Protein AF-A0A2J6RX68-F1 (afdb_monomer)

Radius of gyration: 15.55 Å; Cα contacts (8 Å, |Δi|>4): 216; chains: 1; bounding box: 43×34×42 Å

Sequence (147 aa):
MPEDESLVLNIHLGNDVRSITKGRFLHDIWTGFFDSVCLICSADFDPPQQPPIRTLSLSFAQDDPENPSTTFLRIYNRHLHCIIEQNIQYVLLSHAWHQPVSLAHLSKLSNNEAKHLVYQVPIQSLMAAMDKFGLDTEIWRIRSSCT

Nearest PDB structures (foldseek):
  8btk-assembly1_Au  TM=4.019E-01  e=3.820E+00  Oryctolagus cuniculus
  7r81-assembly1_W2  TM=4.129E-01  e=9.282E+00  Neurospora crassa
  5zap-assembly1_Y  TM=4.807E-01  e=9.890E+00  Human alphaherpesvirus 2
  8i7j-assembly1_V  TM=3.288E-01  e=8.712E+00  Kluyveromyces lactis NRRL Y-1140
  6m6g-assembly1_S  TM=3.337E-01  e=9.890E+00  Human alphaherpesvirus 2

Mean predicted aligned error: 8.13 Å

Solvent-accessible surface area (backbone atoms only — not comparable to full-atom values): 8689 Å² total; per-residue (Å²): 136,76,76,66,45,70,46,71,41,44,32,32,53,62,93,45,80,48,79,44,33,44,66,47,48,54,60,39,70,76,47,71,74,80,64,68,46,20,67,82,79,64,44,72,56,77,89,86,86,52,76,65,50,52,31,37,33,63,46,64,21,86,85,33,94,89,49,64,85,45,65,29,44,34,38,42,34,30,48,68,67,57,37,61,75,69,67,63,73,64,44,80,48,93,64,80,67,58,67,58,39,46,50,23,63,74,70,71,46,90,47,73,66,23,35,47,49,63,52,51,50,59,53,54,53,48,53,55,45,23,75,74,74,34,77,83,42,27,36,31,59,76,81,80,76,80,123

Organism: Hyaloscypha variabilis (strain UAMH 11265 / GT02V1 / F) (NCBI:txid1149755)

Structure (mmCIF, N/CA/C/O backbone):
data_AF-A0A2J6RX68-F1
#
_entry.id   AF-A0A2J6RX68-F1
#
loop_
_atom_site.group_PDB
_atom_site.id
_atom_site.type_symbol
_atom_site.label_atom_id
_atom_site.label_alt_id
_atom_site.label_comp_id
_atom_site.label_asym_id
_atom_site.label_entity_id
_atom_site.label_seq_id
_atom_site.pdbx_PDB_ins_code
_atom_site.Cartn_x
_atom_site.Cartn_y
_atom_site.Cartn_z
_atom_site.occupancy
_atom_site.B_iso_or_equiv
_atom_site.auth_seq_id
_atom_site.auth_comp_id
_atom_site.auth_asym_id
_atom_site.auth_atom_id
_atom_site.pdbx_PDB_model_num
ATOM 1 N N . MET A 1 1 ? 25.361 7.809 -8.744 1.00 46.59 1 MET A N 1
ATOM 2 C CA . MET A 1 1 ? 25.676 7.539 -7.326 1.00 46.59 1 MET A CA 1
ATOM 3 C C . MET A 1 1 ? 24.709 6.476 -6.817 1.00 46.59 1 MET A C 1
ATOM 5 O O . MET A 1 1 ? 23.518 6.704 -6.990 1.00 46.59 1 MET A O 1
ATOM 9 N N . PRO A 1 2 ? 25.171 5.324 -6.291 1.00 50.38 2 PRO A N 1
ATOM 10 C CA . PRO A 1 2 ? 24.320 4.170 -5.982 1.00 50.38 2 PRO A CA 1
ATOM 11 C C . PRO A 1 2 ? 24.054 3.973 -4.474 1.00 50.38 2 PRO A C 1
ATOM 13 O O . PRO A 1 2 ? 23.821 2.854 -4.036 1.00 50.38 2 PRO A O 1
ATOM 16 N N . GLU A 1 3 ? 24.117 5.026 -3.656 1.00 51.78 3 GLU A N 1
ATOM 17 C CA . GLU A 1 3 ? 24.005 4.890 -2.190 1.00 51.78 3 GLU A CA 1
ATOM 18 C C . GLU A 1 3 ? 22.565 4.648 -1.700 1.00 51.78 3 GLU A C 1
ATOM 20 O O . GLU A 1 3 ? 22.370 4.136 -0.605 1.00 51.78 3 GLU A O 1
ATOM 25 N N . ASP A 1 4 ? 21.547 4.951 -2.514 1.00 57.41 4 ASP A N 1
ATOM 26 C CA . ASP A 1 4 ? 20.136 4.864 -2.100 1.00 57.41 4 ASP A CA 1
ATOM 27 C C . ASP A 1 4 ? 19.493 3.486 -2.380 1.00 57.41 4 ASP A C 1
ATOM 29 O O . ASP A 1 4 ? 18.433 3.166 -1.845 1.00 57.41 4 ASP A O 1
ATOM 33 N N . GLU A 1 5 ? 20.123 2.622 -3.190 1.00 61.34 5 GLU A N 1
ATOM 34 C CA . GLU A 1 5 ? 19.575 1.287 -3.497 1.00 61.34 5 GLU A CA 1
ATOM 35 C C . GLU A 1 5 ? 19.774 0.270 -2.363 1.00 61.34 5 GLU A C 1
ATOM 37 O O . GLU A 1 5 ? 19.062 -0.734 -2.331 1.00 61.34 5 GLU A O 1
ATOM 42 N N . SER A 1 6 ? 20.700 0.519 -1.431 1.00 65.00 6 SER A N 1
ATOM 43 C CA . SER A 1 6 ? 21.003 -0.368 -0.300 1.00 65.00 6 SER A 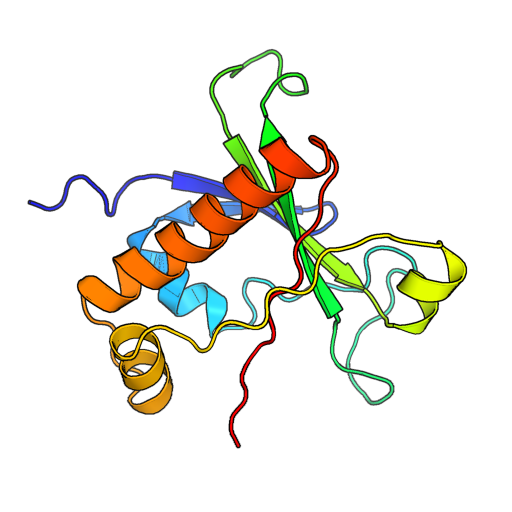CA 1
ATOM 44 C C . SER A 1 6 ? 20.168 -0.083 0.948 1.00 65.00 6 SER A C 1
ATOM 46 O O . SER A 1 6 ? 20.237 -0.863 1.898 1.00 65.00 6 SER A O 1
ATOM 48 N N . LEU A 1 7 ? 19.369 0.994 0.966 1.00 71.62 7 LEU A N 1
ATOM 49 C CA . LEU A 1 7 ? 18.541 1.305 2.126 1.00 71.62 7 LEU A CA 1
ATOM 50 C C . LEU A 1 7 ? 17.498 0.200 2.327 1.00 71.62 7 LEU A C 1
ATOM 52 O O . LEU A 1 7 ? 16.623 -0.012 1.479 1.00 71.62 7 LEU A O 1
ATOM 56 N N . VAL A 1 8 ? 17.626 -0.498 3.454 1.00 75.81 8 VAL A N 1
ATOM 57 C CA . VAL A 1 8 ? 16.723 -1.565 3.876 1.00 75.81 8 VAL A CA 1
ATOM 58 C C . VAL A 1 8 ? 15.527 -0.939 4.580 1.00 75.81 8 VAL A C 1
ATOM 60 O O . VAL A 1 8 ? 15.671 -0.239 5.579 1.00 75.81 8 VAL A O 1
ATOM 63 N N . LEU A 1 9 ? 14.342 -1.199 4.043 1.00 76.94 9 LEU A N 1
ATOM 64 C CA . LEU A 1 9 ? 13.064 -0.895 4.657 1.00 76.94 9 LEU A CA 1
ATOM 65 C C . LEU A 1 9 ? 12.518 -2.172 5.295 1.00 76.94 9 LEU A C 1
ATOM 67 O O . LEU A 1 9 ? 12.403 -3.206 4.633 1.00 76.94 9 LEU A O 1
ATOM 71 N N . ASN A 1 10 ? 12.128 -2.078 6.561 1.00 84.00 10 ASN A N 1
ATOM 72 C CA . ASN A 1 10 ? 11.372 -3.128 7.226 1.00 84.00 10 ASN A CA 1
ATOM 73 C C . ASN A 1 10 ? 9.878 -2.882 7.012 1.00 84.00 10 ASN A C 1
ATOM 75 O O . ASN A 1 10 ? 9.359 -1.796 7.285 1.00 84.00 10 ASN A O 1
ATOM 79 N N . ILE A 1 11 ? 9.205 -3.898 6.486 1.00 84.25 11 ILE A N 1
ATOM 80 C CA . ILE A 1 11 ? 7.795 -3.870 6.133 1.00 84.25 11 ILE A CA 1
ATOM 81 C C . ILE A 1 11 ? 7.050 -4.856 7.013 1.00 84.25 11 ILE A C 1
ATOM 83 O O . ILE A 1 11 ? 7.351 -6.046 6.999 1.00 84.25 11 ILE A O 1
ATOM 87 N N . HIS A 1 12 ? 6.052 -4.368 7.737 1.00 86.50 12 HIS A N 1
ATOM 88 C CA . HIS A 1 12 ? 5.113 -5.221 8.450 1.00 86.50 12 HIS A CA 1
ATOM 89 C C . HIS A 1 12 ? 3.958 -5.541 7.508 1.00 86.50 12 HIS A C 1
ATOM 91 O O . HIS A 1 12 ? 3.237 -4.640 7.083 1.00 86.50 12 HIS A O 1
ATOM 97 N N . LEU A 1 13 ? 3.788 -6.812 7.168 1.00 85.38 13 LEU A N 1
ATOM 98 C CA . LEU A 1 13 ? 2.695 -7.309 6.349 1.00 85.38 13 LEU A CA 1
ATOM 99 C C . LEU A 1 13 ? 1.775 -8.150 7.236 1.00 85.38 13 LEU A C 1
ATOM 101 O O . LEU A 1 13 ? 2.006 -9.337 7.457 1.00 85.38 13 LEU A O 1
ATOM 105 N N . GLY A 1 14 ? 0.754 -7.506 7.797 1.00 76.00 14 GLY A N 1
ATOM 106 C CA . GLY A 1 14 ? -0.009 -8.088 8.899 1.00 76.00 14 GLY A CA 1
ATOM 107 C C . GLY A 1 14 ? 0.887 -8.396 10.104 1.00 76.00 14 GLY A C 1
ATOM 108 O O . GLY A 1 14 ? 1.445 -7.472 10.694 1.00 76.00 14 GLY A O 1
ATOM 109 N N . ASN A 1 15 ? 1.024 -9.680 10.451 1.00 73.81 15 ASN A N 1
ATOM 110 C CA . ASN A 1 15 ? 1.865 -10.139 11.565 1.00 73.81 15 ASN A CA 1
ATOM 111 C C . ASN A 1 15 ? 3.305 -10.490 11.145 1.00 73.81 15 ASN A C 1
ATOM 113 O O . ASN A 1 15 ? 4.144 -10.726 12.012 1.00 73.81 15 ASN A O 1
ATOM 117 N N . ASP A 1 16 ? 3.599 -10.512 9.843 1.00 82.44 16 ASP A N 1
ATOM 118 C CA . ASP A 1 16 ? 4.934 -10.822 9.332 1.00 82.44 16 ASP A CA 1
ATOM 119 C C . ASP A 1 16 ? 5.779 -9.554 9.209 1.00 82.44 16 ASP A C 1
ATOM 121 O O . ASP A 1 16 ? 5.281 -8.504 8.803 1.00 82.44 16 ASP A O 1
ATOM 125 N N . VAL A 1 17 ? 7.085 -9.668 9.449 1.00 84.69 17 VAL A N 1
ATOM 126 C CA . VAL A 1 17 ? 8.057 -8.615 9.126 1.00 84.69 17 VAL A CA 1
ATOM 127 C C . VAL A 1 17 ? 8.938 -9.088 7.977 1.00 84.69 17 VAL A C 1
ATOM 129 O O . VAL A 1 17 ? 9.508 -10.177 8.018 1.00 84.69 17 VAL A O 1
ATOM 132 N N . ARG A 1 18 ? 9.045 -8.270 6.930 1.00 86.88 18 ARG A N 1
ATOM 133 C CA . ARG A 1 18 ? 9.857 -8.534 5.739 1.00 86.88 18 ARG A CA 1
ATOM 134 C C . ARG A 1 18 ? 10.782 -7.356 5.478 1.00 86.88 18 ARG A C 1
ATOM 136 O O . ARG A 1 18 ? 10.344 -6.211 5.492 1.00 86.88 18 ARG A O 1
ATOM 143 N N . SER A 1 19 ? 12.046 -7.630 5.185 1.00 84.50 19 SER A N 1
ATOM 144 C CA . SER A 1 19 ? 13.013 -6.595 4.816 1.00 84.50 19 SER A CA 1
ATOM 145 C C . SER A 1 19 ? 13.159 -6.525 3.300 1.00 84.50 19 SER A C 1
ATOM 147 O O . SER A 1 19 ? 13.331 -7.545 2.631 1.00 84.50 19 SER A O 1
ATOM 149 N N . ILE A 1 20 ? 13.108 -5.315 2.753 1.00 83.44 20 ILE A N 1
ATOM 150 C CA . ILE A 1 20 ? 13.260 -5.053 1.323 1.00 83.44 20 ILE A CA 1
ATOM 151 C C . ILE A 1 20 ? 14.223 -3.892 1.107 1.00 83.44 20 ILE A C 1
ATOM 153 O O . ILE A 1 20 ? 14.281 -2.965 1.908 1.00 83.44 20 ILE A O 1
ATOM 157 N N . THR A 1 21 ? 14.962 -3.899 0.005 1.00 83.69 21 THR A N 1
ATOM 158 C CA . THR A 1 21 ? 15.737 -2.728 -0.405 1.00 83.69 21 THR A CA 1
ATOM 159 C C . THR A 1 21 ? 14.901 -1.790 -1.271 1.00 83.69 21 THR A C 1
ATOM 161 O O . THR A 1 21 ? 14.068 -2.236 -2.065 1.00 83.69 21 THR A O 1
ATOM 164 N N . LYS A 1 22 ? 15.155 -0.478 -1.201 1.00 75.88 22 LYS A N 1
ATOM 165 C CA . LYS A 1 22 ? 14.501 0.505 -2.091 1.00 75.88 22 LYS A CA 1
ATOM 166 C C . LYS A 1 22 ? 14.563 0.109 -3.570 1.00 75.88 22 LYS A C 1
ATOM 168 O O . LYS A 1 22 ? 13.564 0.217 -4.278 1.00 75.88 22 LYS A O 1
ATOM 173 N N . GLY A 1 23 ? 15.704 -0.417 -4.027 1.00 77.50 23 GLY A N 1
ATOM 174 C CA . GLY A 1 23 ? 15.888 -0.851 -5.416 1.00 77.50 23 GLY A CA 1
ATOM 175 C C . GLY A 1 23 ? 14.953 -1.988 -5.853 1.00 77.50 23 GLY A C 1
ATOM 176 O O . GLY A 1 23 ? 14.629 -2.088 -7.038 1.00 77.50 23 GLY A O 1
ATOM 177 N N . ARG A 1 24 ? 14.484 -2.816 -4.909 1.00 80.44 24 ARG A N 1
ATOM 178 C CA . ARG A 1 24 ? 13.547 -3.924 -5.152 1.00 80.44 24 ARG A CA 1
ATOM 179 C C . ARG A 1 24 ? 12.079 -3.544 -4.979 1.00 80.44 24 ARG A C 1
ATOM 181 O O . ARG A 1 24 ? 11.215 -4.249 -5.491 1.00 80.44 24 ARG A O 1
ATOM 188 N N . PHE A 1 25 ? 11.788 -2.416 -4.334 1.00 81.25 25 PHE A N 1
ATOM 189 C CA . PHE A 1 25 ? 10.427 -1.997 -3.987 1.00 81.25 25 PHE A CA 1
ATOM 190 C C . PHE A 1 25 ? 9.476 -1.937 -5.190 1.00 81.25 25 PHE A C 1
ATOM 192 O O . PHE A 1 25 ? 8.353 -2.431 -5.118 1.00 81.25 25 PHE A O 1
ATOM 199 N N . LEU A 1 26 ? 9.943 -1.402 -6.325 1.00 80.81 26 LEU A N 1
ATOM 200 C CA . LEU A 1 26 ? 9.163 -1.347 -7.567 1.00 80.81 26 LEU A CA 1
ATOM 201 C C . LEU A 1 26 ? 8.752 -2.741 -8.059 1.00 80.81 26 LEU A C 1
ATOM 203 O O . LEU A 1 26 ? 7.597 -2.956 -8.418 1.00 80.81 26 LEU A O 1
ATOM 207 N N . HIS A 1 27 ? 9.703 -3.676 -8.069 1.00 81.69 27 HIS A N 1
ATOM 208 C CA . HIS A 1 27 ? 9.465 -5.055 -8.480 1.00 81.69 27 HIS A CA 1
ATOM 209 C C . HIS A 1 27 ? 8.489 -5.741 -7.519 1.00 81.69 27 HIS A C 1
ATOM 211 O O . HIS A 1 27 ? 7.504 -6.335 -7.949 1.00 81.69 27 HIS A O 1
ATOM 217 N N . ASP A 1 28 ? 8.716 -5.603 -6.216 1.00 82.94 28 ASP A N 1
ATOM 218 C CA . ASP A 1 28 ? 7.951 -6.313 -5.194 1.00 82.94 28 ASP A CA 1
ATOM 219 C C . ASP A 1 28 ? 6.498 -5.796 -5.071 1.00 82.94 28 ASP A C 1
ATOM 221 O O . ASP A 1 28 ? 5.602 -6.573 -4.755 1.00 82.94 28 ASP A O 1
ATOM 225 N N . ILE A 1 29 ? 6.213 -4.541 -5.456 1.00 77.25 29 ILE A N 1
ATOM 226 C CA . ILE A 1 29 ? 4.835 -4.023 -5.623 1.00 77.25 29 ILE A CA 1
ATOM 227 C C . ILE A 1 29 ? 4.060 -4.747 -6.735 1.00 77.25 29 ILE A C 1
ATOM 229 O O . ILE A 1 29 ? 2.830 -4.887 -6.672 1.00 77.25 29 ILE A O 1
ATOM 233 N N . TRP A 1 30 ? 4.758 -5.153 -7.794 1.00 74.62 30 TRP A N 1
ATOM 234 C CA . TRP A 1 30 ? 4.146 -5.807 -8.948 1.00 74.62 30 TRP A CA 1
ATOM 235 C C . TRP A 1 30 ? 4.069 -7.321 -8.814 1.00 74.62 30 TRP A C 1
ATOM 237 O O . TRP A 1 30 ? 3.326 -7.947 -9.567 1.00 74.62 30 TRP A O 1
ATOM 247 N N . THR A 1 31 ? 4.800 -7.901 -7.867 1.00 77.50 31 THR A N 1
ATOM 248 C CA . THR A 1 31 ? 4.674 -9.314 -7.517 1.00 77.50 31 THR A CA 1
ATOM 249 C C . THR A 1 31 ? 3.685 -9.508 -6.366 1.00 77.50 31 THR A C 1
ATOM 251 O O . THR A 1 31 ? 3.078 -8.556 -5.870 1.00 77.50 31 THR A O 1
ATOM 254 N N . GLY A 1 32 ? 3.517 -10.758 -5.934 1.00 74.81 32 GLY A N 1
ATOM 255 C CA . GLY A 1 32 ? 2.753 -11.096 -4.734 1.00 74.81 32 GLY A CA 1
ATOM 256 C C . GLY A 1 32 ? 3.520 -10.888 -3.425 1.00 74.81 32 GLY A C 1
ATOM 257 O O . GLY A 1 32 ? 3.116 -11.409 -2.392 1.00 74.81 32 GLY A O 1
ATOM 258 N N . PHE A 1 33 ? 4.639 -10.152 -3.423 1.00 83.81 33 PHE A N 1
ATOM 259 C CA . PHE A 1 33 ? 5.450 -9.967 -2.213 1.00 83.81 33 PHE A CA 1
ATOM 260 C C . PHE A 1 33 ? 4.684 -9.271 -1.074 1.00 83.81 33 PHE A C 1
ATOM 262 O O . PHE A 1 33 ? 4.960 -9.533 0.095 1.00 83.81 33 PHE A O 1
ATOM 269 N N . PHE A 1 34 ? 3.705 -8.423 -1.401 1.00 85.38 34 PHE A N 1
ATOM 270 C CA . PHE A 1 34 ? 2.815 -7.773 -0.429 1.00 85.38 34 PHE A CA 1
ATOM 271 C C . PHE A 1 34 ? 1.441 -8.435 -0.316 1.00 85.38 34 PHE A C 1
ATOM 273 O O . PHE A 1 34 ? 0.514 -7.831 0.232 1.00 85.38 34 PHE A O 1
ATOM 280 N N . ASP A 1 35 ? 1.271 -9.635 -0.862 1.00 86.25 35 ASP A N 1
ATOM 281 C CA . ASP A 1 35 ? 0.048 -10.406 -0.685 1.00 86.25 35 ASP A CA 1
ATOM 282 C C . ASP A 1 35 ? 0.111 -11.162 0.651 1.00 86.25 35 ASP A C 1
ATOM 284 O O . ASP A 1 35 ? 1.146 -11.695 1.057 1.00 86.25 35 ASP A O 1
ATOM 288 N N . SER A 1 36 ? -1.010 -11.148 1.362 1.00 88.06 36 SER A N 1
ATOM 289 C CA . SER A 1 36 ? -1.229 -11.838 2.632 1.00 88.06 36 SER A CA 1
ATOM 290 C C . SER A 1 36 ? -2.701 -12.214 2.725 1.00 88.06 36 SER A C 1
ATOM 292 O O . SER A 1 36 ? -3.512 -11.675 1.970 1.00 88.06 36 SER A O 1
ATOM 294 N N . VAL A 1 37 ? -3.058 -13.051 3.696 1.00 90.19 37 VAL A N 1
ATOM 295 C CA . VAL A 1 37 ? -4.457 -13.219 4.113 1.00 90.19 37 VAL A CA 1
ATOM 296 C C . VAL A 1 37 ? -5.018 -11.917 4.687 1.00 90.19 37 VAL A C 1
ATOM 298 O O . VAL A 1 37 ? -4.273 -10.978 5.001 1.00 90.19 37 VAL A O 1
ATOM 301 N N . CYS A 1 38 ? -6.340 -11.851 4.830 1.00 91.19 38 CYS A N 1
ATOM 302 C CA . CYS A 1 38 ? -6.997 -10.733 5.485 1.00 91.19 38 CYS A CA 1
ATOM 303 C C . CYS A 1 38 ? -6.545 -10.611 6.941 1.00 91.19 38 CYS A C 1
ATOM 305 O O . CYS A 1 38 ? -6.613 -11.573 7.702 1.00 91.19 38 CYS A O 1
ATOM 307 N N . LEU A 1 39 ? -6.140 -9.411 7.356 1.00 92.81 39 LEU A N 1
ATOM 308 C CA . LEU A 1 39 ? -5.676 -9.173 8.726 1.00 92.81 39 LEU A CA 1
ATOM 309 C C . LEU A 1 39 ? -6.744 -9.469 9.791 1.00 92.81 39 LEU A C 1
ATOM 311 O O . LEU A 1 39 ? -6.405 -9.827 10.912 1.00 92.81 39 LEU A O 1
ATOM 315 N N . ILE A 1 40 ? -8.022 -9.286 9.453 1.00 93.81 40 ILE A N 1
ATOM 316 C CA . ILE A 1 40 ? -9.122 -9.349 10.422 1.00 93.81 40 ILE A CA 1
ATOM 317 C C . ILE A 1 40 ? -9.678 -10.768 10.551 1.00 93.81 40 ILE A C 1
ATOM 319 O O . ILE A 1 40 ? -9.808 -11.275 11.658 1.00 93.81 40 ILE A O 1
ATOM 323 N N . CYS A 1 41 ? -10.012 -11.415 9.432 1.00 92.69 41 CYS A N 1
ATOM 324 C CA . CYS A 1 41 ? -10.634 -12.743 9.440 1.00 92.69 41 CYS A CA 1
ATOM 325 C C . CYS A 1 41 ? -9.659 -13.885 9.125 1.00 92.69 41 CYS A C 1
ATOM 327 O O . CYS A 1 41 ? -10.064 -15.044 9.145 1.00 92.69 41 CYS A O 1
ATOM 329 N N . SER A 1 42 ? -8.403 -13.570 8.788 1.00 92.38 42 SER A N 1
ATOM 330 C CA . SER A 1 42 ? -7.370 -14.534 8.373 1.00 92.38 42 SER A CA 1
ATOM 331 C C . SER A 1 42 ? -7.731 -15.389 7.151 1.00 92.38 42 SER A C 1
ATOM 333 O O . SER A 1 42 ? -7.011 -16.333 6.842 1.00 92.38 42 SER A O 1
ATOM 335 N N . ALA A 1 43 ? -8.808 -15.054 6.435 1.00 90.06 43 ALA A N 1
ATOM 336 C CA . ALA A 1 43 ? -9.206 -15.741 5.214 1.00 90.06 43 ALA A CA 1
ATOM 337 C C . ALA A 1 43 ? -8.453 -15.203 3.989 1.00 90.06 43 ALA A C 1
ATOM 339 O O . ALA A 1 43 ? -8.058 -14.030 3.940 1.00 90.06 43 ALA A O 1
ATOM 340 N N . ASP A 1 44 ? -8.297 -16.069 2.991 1.00 89.06 44 ASP A N 1
ATOM 341 C CA . ASP A 1 44 ? -7.718 -15.733 1.694 1.00 89.06 44 ASP A CA 1
ATOM 342 C C . ASP A 1 44 ? -8.612 -14.794 0.865 1.00 89.06 44 ASP A C 1
ATOM 344 O O . ASP A 1 44 ? -9.795 -14.567 1.144 1.00 89.06 44 ASP A O 1
ATOM 348 N N . PHE A 1 45 ? -8.017 -14.231 -0.187 1.00 84.62 45 PHE A N 1
ATOM 349 C CA . PHE A 1 45 ? -8.688 -13.360 -1.157 1.00 84.62 45 PHE A CA 1
ATOM 350 C C . PHE A 1 45 ? -9.092 -14.089 -2.456 1.00 84.62 45 PHE A C 1
ATOM 352 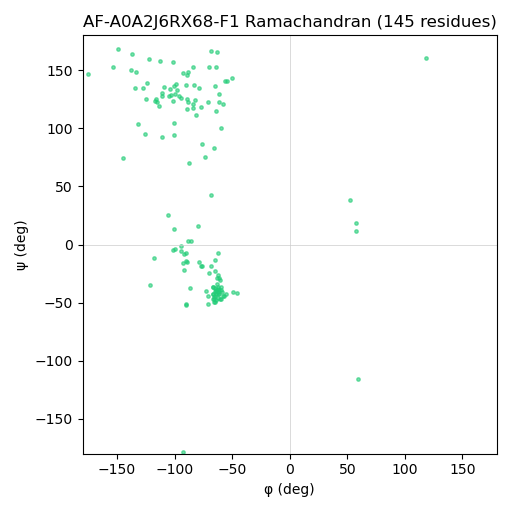O O . PHE A 1 45 ? -9.751 -13.491 -3.307 1.00 84.62 45 PHE A O 1
ATOM 359 N N . ASP A 1 46 ? -8.735 -15.370 -2.602 1.00 75.56 46 ASP A N 1
ATOM 360 C CA . ASP A 1 46 ? -8.847 -16.157 -3.839 1.00 75.56 46 ASP A CA 1
ATOM 361 C C . ASP A 1 46 ? -9.456 -17.554 -3.559 1.00 75.56 46 ASP A C 1
ATOM 363 O O . ASP A 1 46 ? -8.992 -18.203 -2.620 1.00 75.56 46 ASP A O 1
ATOM 367 N N . PRO A 1 47 ? -10.430 -18.094 -4.331 1.00 62.12 47 PRO A N 1
ATOM 368 C CA . PRO A 1 47 ? -11.446 -17.465 -5.190 1.00 62.12 47 PRO A CA 1
ATOM 369 C C . PRO A 1 47 ? -12.905 -17.650 -4.670 1.00 62.12 47 PRO A C 1
ATOM 371 O O . PRO A 1 47 ? -13.210 -18.669 -4.046 1.00 62.12 47 PRO A O 1
ATOM 374 N N . PRO A 1 48 ? -13.892 -16.796 -5.047 1.00 62.12 48 PRO A N 1
ATOM 375 C CA . PRO A 1 48 ? -13.810 -15.409 -5.508 1.00 62.12 48 PRO A CA 1
ATOM 376 C C . PRO A 1 48 ? -14.835 -14.521 -4.760 1.00 62.12 48 PRO A C 1
ATOM 378 O O . PRO A 1 48 ? -16.028 -14.555 -5.065 1.00 62.12 48 PRO A O 1
ATOM 381 N N . GLN A 1 49 ? -14.409 -13.704 -3.792 1.00 59.22 4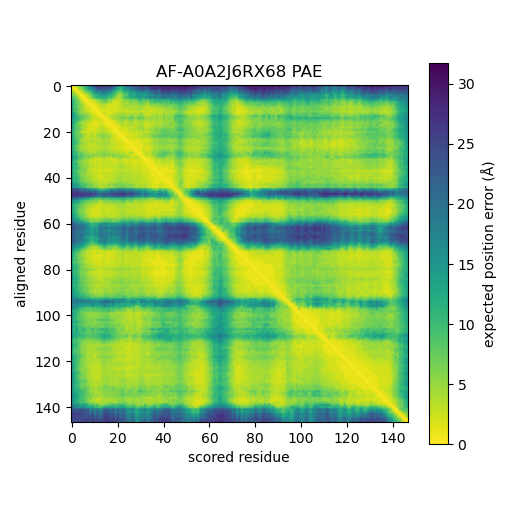9 GLN A N 1
ATOM 382 C CA . GLN A 1 49 ? -15.335 -12.751 -3.151 1.00 59.22 49 GLN A CA 1
ATOM 383 C C . GLN A 1 49 ? -14.914 -11.286 -3.273 1.00 59.22 49 GLN A C 1
ATOM 385 O O . GLN A 1 49 ? -15.807 -10.465 -3.459 1.00 59.22 49 GLN A O 1
ATOM 390 N N . GLN A 1 50 ? -13.617 -10.937 -3.258 1.00 71.75 50 GLN A N 1
ATOM 391 C CA . GLN A 1 50 ? -13.132 -9.565 -3.503 1.00 71.75 50 GLN A CA 1
ATOM 392 C C . GLN A 1 50 ? -11.592 -9.486 -3.531 1.00 71.75 50 GLN A C 1
ATOM 394 O O . GLN A 1 50 ? -10.949 -10.178 -2.741 1.00 71.75 50 GLN A O 1
ATOM 399 N N . PRO A 1 51 ? -10.988 -8.595 -4.348 1.00 82.38 51 PRO A N 1
ATOM 400 C CA . PRO A 1 51 ? -9.572 -8.256 -4.205 1.00 82.38 51 PRO A CA 1
ATOM 401 C C . PRO A 1 51 ? -9.303 -7.573 -2.848 1.00 82.38 51 PRO A C 1
ATOM 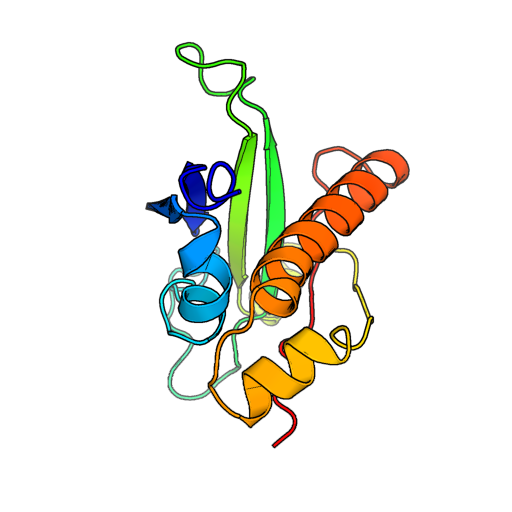403 O O . PRO A 1 51 ? -10.193 -6.900 -2.317 1.00 82.38 51 PRO A O 1
ATOM 406 N N . PRO A 1 52 ? -8.081 -7.682 -2.293 1.00 87.94 52 PRO A N 1
ATOM 407 C CA . PRO A 1 52 ? -7.743 -7.028 -1.036 1.00 87.94 52 PRO A CA 1
ATOM 408 C C . PRO A 1 52 ? -7.791 -5.505 -1.165 1.00 87.94 52 PRO A C 1
ATOM 410 O O . PRO A 1 52 ? -7.225 -4.921 -2.096 1.00 87.94 52 PRO A O 1
ATOM 413 N N . ILE A 1 53 ? -8.383 -4.844 -0.171 1.00 88.94 53 ILE A N 1
ATOM 414 C CA . ILE A 1 53 ? -8.150 -3.420 0.061 1.00 88.94 53 ILE A CA 1
ATOM 415 C C . ILE A 1 53 ? -6.837 -3.308 0.833 1.00 88.94 53 ILE A C 1
ATOM 417 O O . ILE A 1 53 ? -6.741 -3.753 1.977 1.00 88.94 53 ILE A O 1
ATOM 421 N N . ARG A 1 54 ? -5.816 -2.755 0.165 1.00 89.12 54 ARG A N 1
ATOM 422 C CA . ARG A 1 54 ? -4.453 -2.630 0.691 1.00 89.12 54 ARG A CA 1
ATOM 423 C C . ARG A 1 54 ? -4.171 -1.230 1.217 1.00 89.12 54 ARG A C 1
ATOM 425 O O . ARG A 1 54 ? -3.933 -0.322 0.420 1.00 89.12 54 ARG A O 1
ATOM 432 N N . THR A 1 55 ? -4.145 -1.059 2.529 1.00 90.56 55 THR A N 1
ATOM 433 C CA . THR A 1 55 ? -3.789 0.216 3.160 1.00 90.56 55 THR A CA 1
ATOM 434 C C . THR A 1 55 ? -2.353 0.216 3.679 1.00 90.56 55 THR A C 1
ATOM 436 O O . THR A 1 55 ? -1.753 -0.840 3.891 1.00 90.56 55 THR A O 1
ATOM 439 N N . LEU A 1 56 ? -1.783 1.413 3.826 1.00 88.88 56 LEU A N 1
ATOM 440 C CA . LEU A 1 56 ? -0.417 1.652 4.287 1.00 88.88 56 LEU A CA 1
ATOM 441 C C . LEU A 1 56 ? -0.423 2.577 5.506 1.00 88.88 56 LEU A C 1
ATOM 443 O O . LEU A 1 56 ? -1.129 3.582 5.484 1.00 88.88 56 LEU A O 1
ATOM 447 N N . SER A 1 57 ? 0.410 2.298 6.507 1.00 89.38 57 SER A N 1
ATOM 448 C CA . SER A 1 57 ? 0.718 3.236 7.598 1.00 89.38 57 SER A CA 1
ATOM 449 C C . SER A 1 57 ? 2.214 3.243 7.922 1.00 89.38 57 SER A C 1
ATOM 451 O O . SER A 1 57 ? 2.953 2.361 7.481 1.00 89.38 57 SER A O 1
ATOM 453 N N . LEU A 1 58 ? 2.693 4.261 8.641 1.00 85.88 58 LEU A N 1
ATOM 454 C CA . LEU A 1 58 ? 4.042 4.254 9.209 1.00 85.88 58 LEU A CA 1
ATOM 455 C C . LEU A 1 58 ? 3.928 3.966 10.697 1.00 85.88 58 LEU A C 1
ATOM 457 O O . LEU A 1 58 ? 3.121 4.584 11.385 1.00 85.88 58 LEU A O 1
ATOM 461 N N . SER A 1 59 ? 4.762 3.065 11.200 1.00 76.94 59 SER A N 1
ATOM 462 C CA . SER A 1 59 ? 5.041 2.999 12.630 1.00 76.94 59 SER A CA 1
ATOM 463 C C . SER A 1 59 ? 6.471 3.434 12.881 1.00 76.94 59 SER A C 1
ATOM 465 O O . SER A 1 59 ? 7.406 2.960 12.232 1.00 76.94 59 SER A O 1
ATOM 467 N N . PHE A 1 60 ? 6.626 4.340 13.833 1.00 71.81 60 PHE A N 1
ATOM 468 C CA . PHE A 1 60 ? 7.922 4.767 14.331 1.00 71.81 60 PHE A CA 1
ATOM 469 C C . PHE A 1 60 ? 8.283 3.906 15.539 1.00 71.81 60 PHE A C 1
ATOM 471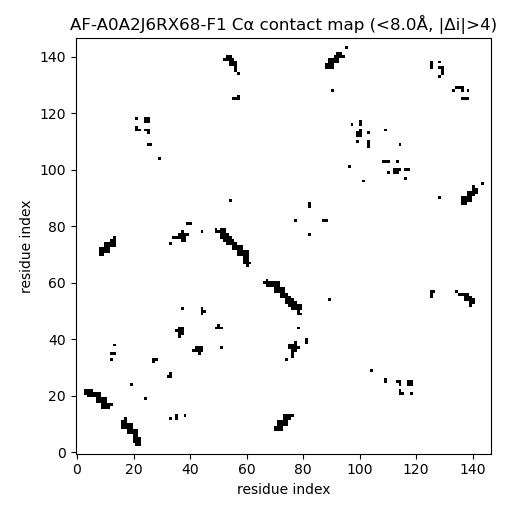 O O . PHE A 1 60 ? 7.401 3.482 16.282 1.00 71.81 60 PHE A O 1
ATOM 478 N N . ALA A 1 61 ? 9.571 3.647 15.729 1.00 59.41 61 ALA A N 1
ATOM 479 C CA . ALA A 1 61 ? 10.117 2.786 16.773 1.00 59.41 61 ALA A CA 1
ATOM 480 C C . ALA A 1 61 ? 9.971 3.325 18.219 1.00 59.41 61 ALA A C 1
ATOM 482 O O . ALA A 1 61 ? 10.879 3.188 19.030 1.00 59.41 61 ALA A O 1
ATOM 483 N N . GLN A 1 62 ? 8.821 3.896 18.590 1.00 52.62 62 GLN A N 1
ATOM 484 C CA . GLN A 1 62 ? 8.413 3.889 20.000 1.00 52.62 62 GLN A CA 1
ATOM 485 C C . GLN A 1 62 ? 8.137 2.455 20.493 1.00 52.62 62 GLN A C 1
ATOM 487 O O . GLN A 1 62 ? 8.279 2.196 21.683 1.00 52.62 62 GLN A O 1
ATOM 492 N N . ASP A 1 63 ? 7.831 1.528 19.577 1.00 50.69 63 ASP A N 1
ATOM 493 C CA . ASP A 1 63 ? 7.538 0.115 19.862 1.00 50.69 63 ASP A CA 1
ATOM 494 C C . ASP A 1 63 ? 8.756 -0.832 19.749 1.00 50.69 63 ASP A C 1
ATOM 496 O O . ASP A 1 63 ? 8.613 -2.030 19.986 1.00 50.69 63 ASP A O 1
ATOM 500 N N . ASP A 1 64 ? 9.946 -0.330 19.390 1.00 49.31 64 ASP A N 1
ATOM 501 C CA . ASP A 1 64 ? 11.188 -1.121 19.319 1.00 49.31 64 ASP A CA 1
ATOM 502 C C . ASP A 1 64 ? 12.287 -0.456 20.174 1.00 49.31 64 ASP A C 1
ATOM 504 O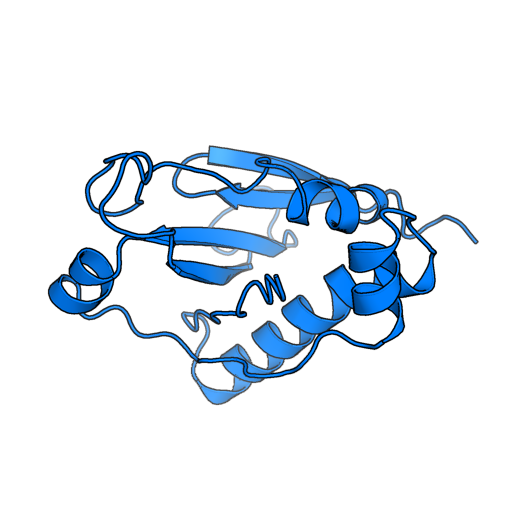 O . ASP A 1 64 ? 12.970 0.465 19.706 1.00 49.31 64 ASP A O 1
ATOM 508 N N . PRO A 1 65 ? 12.456 -0.884 21.441 1.00 51.31 65 PRO A N 1
ATOM 509 C CA . PRO A 1 65 ? 13.419 -0.284 22.361 1.00 51.31 65 PRO A CA 1
ATOM 510 C C . PRO A 1 65 ? 14.885 -0.472 21.935 1.00 51.31 65 PRO A C 1
ATOM 512 O O . PRO A 1 65 ? 15.751 0.209 22.483 1.00 51.31 65 PRO A O 1
ATOM 515 N N . GLU A 1 66 ? 15.185 -1.350 20.970 1.00 54.88 66 GLU A N 1
ATOM 516 C CA . GLU A 1 66 ? 16.556 -1.607 20.514 1.00 54.88 66 GLU A CA 1
ATOM 517 C C . GLU A 1 66 ? 16.977 -0.723 19.328 1.00 54.88 66 GLU A C 1
ATOM 519 O O . GLU A 1 66 ? 18.173 -0.488 19.147 1.00 54.88 66 GLU A O 1
ATOM 524 N N . ASN A 1 67 ? 16.035 -0.178 18.545 1.00 51.12 67 ASN A N 1
ATOM 525 C CA . ASN A 1 67 ? 16.340 0.712 17.415 1.00 51.12 67 ASN A CA 1
ATOM 526 C C . ASN A 1 67 ? 15.297 1.835 17.219 1.00 51.12 67 ASN A C 1
ATOM 528 O O . ASN A 1 67 ? 14.558 1.827 16.227 1.00 51.12 67 ASN A O 1
ATOM 532 N N . PRO A 1 68 ? 15.305 2.875 18.079 1.00 48.84 68 PRO A N 1
ATOM 533 C CA . PRO A 1 68 ? 14.326 3.975 18.086 1.00 48.84 68 PRO A CA 1
ATOM 534 C C . PRO A 1 68 ? 14.300 4.842 16.809 1.00 48.84 68 PRO A C 1
ATOM 536 O O . PRO A 1 68 ? 13.420 5.686 16.642 1.00 48.84 68 PRO A O 1
ATOM 539 N N . SER A 1 69 ? 15.239 4.632 15.884 1.00 52.66 69 SER A N 1
ATOM 540 C CA . SER A 1 69 ? 15.348 5.353 14.608 1.00 52.66 69 SER A CA 1
ATOM 541 C C . SER A 1 69 ? 14.673 4.638 13.430 1.00 52.66 69 SER A C 1
ATOM 543 O O . SER A 1 69 ? 14.652 5.174 12.319 1.00 52.66 69 SER A O 1
ATOM 545 N N . THR A 1 70 ? 14.157 3.420 13.622 1.00 59.72 70 THR A N 1
ATOM 546 C CA . THR A 1 70 ? 13.637 2.615 12.509 1.00 59.72 70 THR A CA 1
ATOM 547 C C . THR A 1 70 ? 12.196 3.004 12.198 1.00 59.72 70 THR A C 1
ATOM 549 O O . THR A 1 70 ? 11.296 2.876 13.025 1.00 59.72 70 THR A O 1
ATOM 552 N N . THR A 1 71 ? 11.967 3.500 10.983 1.00 67.44 71 THR A N 1
ATOM 553 C CA . THR A 1 71 ? 10.616 3.691 10.448 1.00 67.44 71 THR A CA 1
ATOM 554 C C . THR A 1 71 ? 10.188 2.403 9.761 1.00 67.44 71 THR A C 1
ATOM 556 O O . THR A 1 71 ? 10.852 1.947 8.829 1.00 67.44 71 THR A O 1
ATOM 559 N N . PHE A 1 72 ? 9.075 1.829 10.201 1.00 78.94 72 PHE A N 1
ATOM 560 C CA . PHE A 1 72 ? 8.501 0.630 9.607 1.00 78.94 72 PHE A CA 1
ATOM 561 C C . PHE A 1 72 ? 7.302 1.013 8.746 1.00 78.94 72 PHE A C 1
ATOM 563 O O . PHE A 1 72 ? 6.388 1.703 9.204 1.00 78.94 72 PHE A O 1
ATOM 570 N N . LEU A 1 73 ? 7.288 0.546 7.499 1.00 85.19 73 LEU A N 1
ATOM 571 C CA . LEU A 1 73 ? 6.100 0.636 6.657 1.00 85.19 73 LEU A CA 1
ATOM 572 C C . LEU A 1 73 ? 5.178 -0.527 7.015 1.00 85.19 73 LEU A C 1
ATOM 574 O O . LEU A 1 73 ? 5.579 -1.683 6.930 1.00 85.19 73 LEU A O 1
ATOM 578 N N . ARG A 1 74 ? 3.936 -0.245 7.385 1.00 88.56 74 ARG A N 1
ATOM 579 C CA . ARG A 1 74 ? 2.922 -1.273 7.612 1.00 88.56 74 ARG A CA 1
ATOM 580 C C . ARG A 1 74 ? 2.007 -1.364 6.411 1.00 88.56 74 ARG A C 1
ATOM 582 O O . ARG A 1 74 ? 1.601 -0.345 5.859 1.00 88.56 74 ARG A O 1
ATOM 589 N N . ILE A 1 75 ? 1.699 -2.587 6.012 1.00 89.50 75 ILE A N 1
ATOM 590 C CA . ILE A 1 75 ? 0.804 -2.911 4.911 1.00 89.50 75 ILE A CA 1
ATOM 591 C C . ILE A 1 75 ? -0.275 -3.834 5.452 1.00 89.50 75 ILE A C 1
ATOM 593 O O . ILE A 1 75 ? 0.013 -4.900 6.001 1.00 89.50 75 ILE A O 1
ATOM 597 N N . TYR A 1 76 ? -1.525 -3.434 5.256 1.00 91.38 76 TYR A N 1
ATOM 598 C CA . TYR A 1 76 ? -2.682 -4.208 5.674 1.00 91.38 76 TYR A CA 1
ATOM 599 C C . TYR A 1 76 ? -3.493 -4.604 4.455 1.00 91.38 76 TYR A C 1
ATOM 601 O O . TYR A 1 76 ? -3.939 -3.744 3.702 1.00 91.38 76 TYR A O 1
ATOM 609 N N . ASN A 1 77 ? -3.715 -5.903 4.279 1.00 91.00 77 ASN A N 1
ATOM 610 C CA . ASN A 1 77 ? -4.675 -6.418 3.312 1.00 91.00 77 ASN A CA 1
ATOM 611 C C . ASN A 1 77 ? -5.942 -6.807 4.072 1.00 91.00 77 ASN A C 1
ATOM 613 O O . ASN A 1 77 ? -5.878 -7.589 5.024 1.00 91.00 77 ASN A O 1
ATOM 617 N N . ARG A 1 78 ? -7.093 -6.251 3.687 1.00 91.94 78 ARG A N 1
ATOM 618 C CA . ARG A 1 78 ? -8.382 -6.536 4.335 1.00 91.94 78 ARG A CA 1
ATOM 619 C C . ARG A 1 78 ? -9.490 -6.703 3.300 1.00 91.94 78 ARG A C 1
ATOM 621 O O . ARG A 1 78 ? -9.441 -6.092 2.230 1.00 91.94 78 ARG A O 1
ATOM 628 N N . HIS A 1 79 ? -10.499 -7.514 3.616 1.00 91.75 79 HIS A N 1
ATOM 629 C CA . HIS A 1 79 ? -11.752 -7.524 2.855 1.00 91.75 79 HIS A CA 1
ATOM 630 C C . HIS A 1 79 ? -12.536 -6.237 3.116 1.00 91.75 79 HIS A C 1
ATOM 632 O O . HIS A 1 79 ? -12.439 -5.649 4.197 1.00 91.75 79 HIS A O 1
ATOM 638 N N . LEU A 1 80 ? -13.356 -5.822 2.147 1.00 89.62 80 LEU A N 1
ATOM 639 C CA . LEU A 1 80 ? -14.203 -4.639 2.299 1.00 89.62 80 LEU A CA 1
ATOM 640 C C . LEU A 1 80 ? -15.191 -4.802 3.462 1.00 89.62 80 LEU A C 1
ATOM 642 O O . LEU A 1 80 ? -15.347 -3.876 4.253 1.00 89.62 80 LEU A O 1
ATOM 646 N N . HIS A 1 81 ? -15.813 -5.977 3.610 1.00 91.25 81 HIS A N 1
ATOM 647 C CA . HIS A 1 81 ? -16.738 -6.214 4.721 1.00 91.25 81 HIS A CA 1
ATOM 648 C C . HIS A 1 81 ? -16.032 -6.101 6.082 1.00 91.25 81 HIS A C 1
ATOM 650 O O . HIS A 1 81 ? -16.559 -5.443 6.970 1.00 91.25 81 HIS A O 1
ATOM 656 N N . CYS A 1 82 ? -14.803 -6.621 6.225 1.00 93.62 82 CYS A N 1
ATOM 657 C CA . CYS A 1 82 ? -14.030 -6.489 7.461 1.00 93.62 82 CYS A CA 1
ATOM 658 C C . CYS A 1 82 ? -13.726 -5.026 7.800 1.00 93.62 82 CYS A C 1
ATOM 660 O O . CYS A 1 82 ? -13.770 -4.648 8.966 1.00 93.62 82 CYS A O 1
ATOM 662 N N . ILE A 1 83 ? -13.411 -4.203 6.796 1.00 92.56 83 ILE A N 1
ATOM 663 C CA . ILE A 1 83 ? -13.180 -2.765 6.988 1.00 92.56 83 ILE A CA 1
ATOM 664 C C . ILE A 1 83 ? -14.444 -2.083 7.516 1.00 92.56 83 ILE A C 1
ATOM 666 O O . ILE A 1 83 ? -14.362 -1.313 8.470 1.00 92.56 83 ILE A O 1
ATOM 670 N N . ILE A 1 84 ? -15.599 -2.391 6.920 1.00 93.31 84 ILE A N 1
ATOM 671 C CA . ILE A 1 84 ? -16.893 -1.820 7.310 1.00 93.31 84 ILE A CA 1
ATOM 672 C C . ILE A 1 84 ? -17.274 -2.266 8.728 1.00 93.31 84 ILE A C 1
ATOM 674 O O . ILE A 1 84 ? -17.593 -1.428 9.566 1.00 93.31 84 ILE A O 1
ATOM 678 N N . GLU A 1 85 ? -17.205 -3.566 9.016 1.00 95.75 85 GLU A N 1
ATOM 679 C CA . GLU A 1 85 ? -17.597 -4.150 10.307 1.00 95.75 85 GLU A CA 1
ATOM 680 C C . GLU A 1 85 ? -16.714 -3.675 11.464 1.00 95.75 85 GLU A C 1
ATOM 682 O O . GLU A 1 85 ? -17.211 -3.449 12.564 1.00 95.75 85 GLU A O 1
ATOM 687 N N . GLN A 1 86 ? -15.412 -3.504 11.221 1.00 95.06 86 GLN A N 1
ATOM 688 C CA . GLN A 1 86 ? -14.459 -3.018 12.223 1.00 95.06 86 GLN A CA 1
ATOM 689 C C . GLN A 1 86 ? -14.340 -1.485 12.247 1.00 95.06 86 GLN A C 1
ATOM 691 O O . GLN A 1 86 ? -13.534 -0.948 13.003 1.00 95.06 86 GLN A O 1
ATOM 696 N N . ASN A 1 87 ? -15.129 -0.772 11.432 1.00 93.12 87 ASN A N 1
ATOM 697 C CA . ASN A 1 87 ? -15.117 0.689 11.317 1.00 93.12 87 ASN A CA 1
ATOM 698 C C . ASN A 1 87 ? -13.714 1.282 11.061 1.00 93.12 87 ASN A C 1
ATOM 700 O O . ASN A 1 87 ? -13.354 2.334 11.599 1.00 93.12 87 ASN A O 1
ATOM 704 N N . ILE A 1 88 ? -12.907 0.601 10.243 1.00 91.44 88 ILE A N 1
ATOM 705 C CA . ILE A 1 88 ? -11.533 1.024 9.962 1.00 91.44 88 ILE A CA 1
ATOM 706 C C . ILE A 1 88 ? -11.543 2.279 9.092 1.00 91.44 88 ILE A C 1
ATOM 708 O O . ILE A 1 88 ? -12.081 2.280 7.983 1.00 91.44 88 ILE A O 1
ATOM 712 N N . GLN A 1 89 ? -10.906 3.338 9.586 1.00 90.44 89 GLN A N 1
ATOM 713 C CA . GLN A 1 89 ? -10.766 4.603 8.872 1.00 90.44 89 GLN A CA 1
ATOM 714 C C . GLN A 1 89 ? -9.490 4.607 8.032 1.00 90.44 89 GLN A C 1
ATOM 716 O O . GLN A 1 89 ? -8.432 4.173 8.481 1.00 90.44 89 GLN A O 1
ATOM 721 N N . TYR A 1 90 ? -9.586 5.115 6.806 1.00 90.00 90 TYR A N 1
ATOM 722 C CA . TYR A 1 90 ? -8.440 5.283 5.920 1.00 90.00 90 TYR A CA 1
ATOM 723 C C . TYR A 1 90 ? -8.686 6.418 4.924 1.00 90.00 90 TYR A C 1
ATOM 725 O O . TYR A 1 90 ? -9.821 6.726 4.557 1.00 90.00 90 TYR A O 1
ATOM 733 N N . VAL A 1 91 ? -7.605 7.043 4.463 1.00 87.12 91 VAL A N 1
ATOM 734 C CA . VAL A 1 91 ? -7.636 8.137 3.491 1.00 87.12 91 VAL A CA 1
ATOM 735 C C . VAL A 1 91 ? -7.446 7.577 2.085 1.00 87.12 91 VAL A C 1
ATOM 737 O O . VAL A 1 91 ? -6.471 6.882 1.792 1.00 87.12 91 VAL A O 1
ATOM 740 N N . LEU A 1 92 ? -8.369 7.907 1.183 1.00 83.88 92 LEU A N 1
ATOM 741 C CA . LEU A 1 92 ? -8.252 7.561 -0.232 1.00 83.88 92 LEU A CA 1
ATOM 742 C C . LEU A 1 92 ? -7.267 8.515 -0.913 1.00 83.88 92 LEU A C 1
ATOM 744 O O . LEU A 1 92 ? -7.523 9.715 -1.011 1.00 83.88 92 LEU A O 1
ATOM 748 N N . LEU A 1 93 ? -6.169 7.984 -1.448 1.00 75.69 93 LEU A N 1
ATOM 749 C CA . LEU A 1 93 ? -5.256 8.748 -2.294 1.00 75.69 93 LEU A CA 1
ATOM 750 C C . LEU A 1 93 ? -5.508 8.424 -3.766 1.00 75.69 93 LEU A C 1
ATOM 752 O O . LEU A 1 93 ? -4.958 7.476 -4.332 1.00 75.69 93 LEU A O 1
ATOM 756 N N . SER A 1 94 ? -6.334 9.253 -4.401 1.00 65.62 94 SER A N 1
ATOM 757 C CA . SER A 1 94 ? -6.601 9.207 -5.840 1.00 65.62 94 SER A CA 1
ATOM 758 C C . SER A 1 94 ? -5.574 10.044 -6.609 1.00 65.62 94 SER A C 1
ATOM 760 O O . SER A 1 94 ? -5.897 11.095 -7.158 1.00 65.62 94 SER A O 1
ATOM 762 N N . HIS A 1 95 ? -4.325 9.585 -6.672 1.00 60.91 95 HIS A N 1
ATOM 763 C CA . HIS A 1 95 ? -3.363 10.123 -7.635 1.00 60.91 95 HIS A CA 1
ATOM 764 C C . HIS A 1 95 ? -2.944 9.040 -8.616 1.00 60.91 95 HIS A C 1
ATOM 766 O O . HIS A 1 95 ? -2.450 7.981 -8.213 1.00 60.91 95 HIS A O 1
ATOM 772 N N . ALA A 1 96 ? -3.103 9.343 -9.908 1.00 60.16 96 ALA A N 1
ATOM 773 C CA . ALA A 1 96 ? -2.487 8.572 -10.973 1.00 60.16 96 ALA A CA 1
ATOM 774 C C . ALA A 1 96 ? -0.994 8.390 -10.666 1.00 60.16 96 ALA A C 1
ATOM 776 O O . ALA A 1 96 ? -0.336 9.274 -10.102 1.00 60.16 96 ALA A O 1
ATOM 777 N N . TRP A 1 97 ? -0.457 7.217 -10.996 1.00 68.88 97 TRP A N 1
ATOM 778 C CA . TRP A 1 97 ? 0.983 7.019 -10.944 1.00 68.88 97 TRP A CA 1
ATOM 779 C C . TRP A 1 97 ? 1.666 8.090 -11.789 1.00 68.88 97 TRP A C 1
ATOM 781 O O . TRP A 1 97 ? 1.179 8.466 -12.858 1.00 68.88 97 TRP A O 1
ATOM 791 N N . HIS A 1 98 ? 2.799 8.587 -11.294 1.00 78.88 98 HIS A N 1
ATOM 792 C CA . HIS A 1 98 ? 3.638 9.463 -12.099 1.00 78.88 98 HIS A CA 1
ATOM 793 C C . HIS A 1 98 ? 3.979 8.719 -13.394 1.00 78.88 98 HIS A C 1
ATOM 795 O O . HIS A 1 98 ? 4.226 7.510 -13.354 1.00 78.88 98 HIS A O 1
ATOM 801 N N . GLN A 1 99 ? 3.990 9.425 -14.526 1.00 81.31 99 GLN A N 1
ATOM 802 C CA . GLN A 1 99 ? 4.195 8.827 -15.849 1.00 81.31 99 GLN A CA 1
ATOM 803 C C . GLN A 1 99 ? 5.369 7.825 -15.901 1.00 81.31 99 GLN A C 1
ATOM 805 O O . GLN A 1 99 ? 5.165 6.745 -16.458 1.00 81.31 99 GLN A O 1
ATOM 810 N N . PRO A 1 100 ? 6.540 8.074 -15.274 1.00 83.25 100 PRO A N 1
ATOM 811 C CA . PRO A 1 100 ? 7.631 7.099 -15.241 1.00 83.25 100 PRO A CA 1
ATOM 812 C C . PRO A 1 100 ? 7.253 5.764 -14.590 1.00 83.25 100 PRO A C 1
ATOM 814 O O . PRO A 1 100 ? 7.644 4.711 -15.090 1.00 83.25 100 PRO A O 1
ATOM 817 N N . VAL A 1 101 ? 6.465 5.783 -13.509 1.00 81.19 101 VAL A N 1
ATOM 818 C CA . VAL A 1 101 ? 6.007 4.565 -12.823 1.00 81.19 101 VAL A CA 1
ATOM 819 C C . VAL A 1 101 ? 4.949 3.840 -13.652 1.00 81.19 101 VAL A C 1
ATOM 821 O O . VAL A 1 101 ? 5.004 2.618 -13.768 1.00 81.19 101 VAL A O 1
ATOM 824 N N . SER A 1 102 ? 4.037 4.581 -14.289 1.00 80.81 102 SER A N 1
ATOM 825 C CA . SER A 1 102 ? 3.047 4.016 -15.216 1.00 80.81 102 SER A CA 1
ATOM 826 C C . SER A 1 102 ? 3.717 3.323 -16.405 1.00 80.81 102 SER A C 1
ATOM 828 O O . SER A 1 102 ? 3.392 2.183 -16.724 1.00 80.81 102 SER A O 1
ATOM 830 N N . LEU A 1 103 ? 4.699 3.975 -17.034 1.00 82.94 103 LEU A N 1
ATOM 831 C CA . LEU A 1 103 ? 5.460 3.408 -18.149 1.00 82.94 103 LEU A CA 1
ATOM 832 C C . LEU A 1 103 ? 6.261 2.182 -17.715 1.00 82.94 103 LEU A C 1
ATOM 834 O O . LEU A 1 103 ? 6.262 1.175 -18.421 1.00 82.94 103 LEU A O 1
ATOM 838 N N . ALA A 1 104 ? 6.903 2.237 -16.548 1.00 83.25 104 ALA A N 1
ATOM 839 C CA . ALA A 1 104 ? 7.622 1.097 -15.993 1.00 83.25 104 ALA A CA 1
ATOM 840 C C . ALA A 1 104 ? 6.667 -0.082 -15.715 1.00 83.25 104 ALA A C 1
ATOM 842 O O . ALA A 1 104 ? 6.993 -1.230 -16.009 1.00 83.25 104 ALA A O 1
ATOM 843 N N . HIS A 1 105 ? 5.449 0.198 -15.238 1.00 79.31 105 HIS A N 1
ATOM 844 C CA . HIS A 1 105 ? 4.425 -0.818 -15.005 1.00 79.31 105 HIS A CA 1
ATOM 845 C C . HIS A 1 105 ? 3.911 -1.463 -16.300 1.00 79.31 105 HIS A C 1
ATOM 847 O O . HIS A 1 105 ? 3.740 -2.684 -16.336 1.00 79.31 105 HIS A O 1
ATOM 853 N N . LEU A 1 106 ? 3.664 -0.667 -17.346 1.00 82.31 106 LEU A N 1
ATOM 854 C CA . LEU A 1 106 ? 3.177 -1.148 -18.644 1.00 82.31 106 LEU A CA 1
ATOM 855 C C . LEU A 1 106 ? 4.256 -1.925 -19.408 1.00 82.31 106 LEU A C 1
ATOM 857 O O . LEU A 1 106 ? 3.987 -2.997 -19.936 1.00 82.31 106 LEU A O 1
ATOM 861 N N . SER A 1 107 ? 5.485 -1.407 -19.430 1.00 84.31 107 SER A N 1
ATOM 862 C CA . SER A 1 107 ? 6.619 -2.034 -20.126 1.00 84.31 107 SER A CA 1
ATOM 863 C C . SER A 1 107 ? 7.255 -3.194 -19.360 1.00 84.31 107 SER A C 1
ATOM 865 O O . SER A 1 107 ? 8.032 -3.945 -19.942 1.00 84.31 107 SER A O 1
ATOM 867 N N . LYS A 1 108 ? 6.961 -3.332 -18.058 1.00 80.44 108 LYS A N 1
ATOM 868 C CA . LYS A 1 108 ? 7.643 -4.243 -17.119 1.00 80.44 108 LYS A CA 1
ATOM 869 C C . LYS A 1 108 ? 9.155 -4.005 -17.012 1.00 80.44 108 LYS A C 1
ATOM 871 O O . LYS A 1 108 ? 9.881 -4.862 -16.513 1.00 80.44 108 LYS A O 1
ATOM 876 N N . LEU A 1 109 ? 9.633 -2.832 -17.429 1.00 81.75 109 LEU A N 1
ATOM 877 C CA . LEU A 1 109 ? 11.031 -2.427 -17.333 1.00 81.75 109 LEU A CA 1
ATOM 878 C C . LEU A 1 109 ? 11.202 -1.407 -16.209 1.00 81.75 109 LEU A C 1
ATOM 880 O O . LEU A 1 109 ? 10.522 -0.384 -16.168 1.00 81.75 109 LEU A O 1
ATOM 884 N N . SER A 1 110 ? 12.138 -1.661 -15.295 1.00 77.31 110 SER A N 1
ATOM 885 C CA . SER A 1 110 ? 12.475 -0.697 -14.247 1.00 77.31 110 SER A CA 1
ATOM 886 C C . SER A 1 110 ? 13.385 0.401 -14.795 1.00 77.31 110 SER A C 1
ATOM 888 O O . SER A 1 110 ? 14.394 0.099 -15.430 1.00 77.31 110 SER A O 1
ATOM 890 N N . ASN A 1 111 ? 13.098 1.657 -14.464 1.00 84.50 111 ASN A N 1
ATOM 891 C CA . ASN A 1 111 ? 14.039 2.764 -14.616 1.00 84.50 111 ASN A CA 1
ATOM 892 C C . ASN A 1 111 ? 14.275 3.439 -13.250 1.00 84.50 111 ASN A C 1
ATOM 894 O O . ASN A 1 111 ? 13.485 3.264 -12.319 1.00 84.50 111 ASN A O 1
ATOM 898 N N . ASN A 1 112 ? 15.384 4.172 -13.113 1.00 84.06 112 ASN A N 1
ATOM 899 C CA . ASN A 1 112 ? 15.795 4.752 -11.827 1.00 84.06 112 ASN A CA 1
ATOM 900 C C . ASN A 1 112 ? 14.780 5.767 -11.287 1.00 84.06 112 ASN A C 1
ATOM 902 O O . ASN A 1 112 ? 14.525 5.804 -10.086 1.00 84.06 112 ASN A O 1
ATOM 906 N N . GLU A 1 113 ? 14.159 6.543 -12.171 1.00 85.69 113 GLU A N 1
ATOM 907 C CA . GLU A 1 113 ? 13.140 7.522 -11.799 1.00 85.69 113 GLU A CA 1
ATOM 908 C C . GLU A 1 113 ? 11.885 6.840 -11.233 1.00 85.69 113 GLU A C 1
ATOM 910 O O . GLU A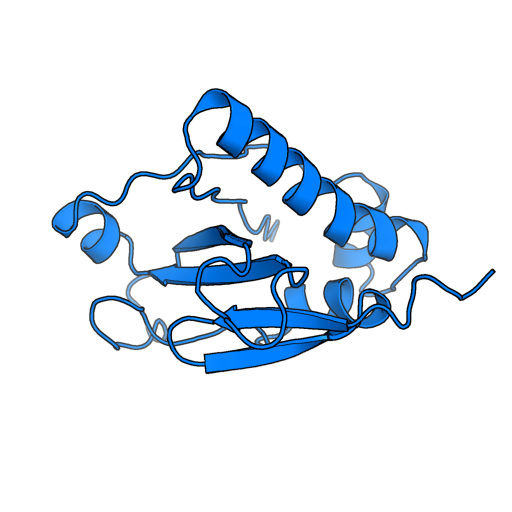 1 113 ? 11.396 7.208 -10.169 1.00 85.69 113 GLU A O 1
ATOM 915 N N . ALA A 1 114 ? 11.410 5.775 -11.879 1.00 83.56 114 ALA A N 1
ATOM 916 C CA . ALA A 1 114 ? 10.279 4.978 -11.424 1.00 83.56 114 ALA A CA 1
ATOM 917 C C . ALA A 1 114 ? 10.563 4.309 -10.076 1.00 83.56 114 ALA A C 1
ATOM 919 O O . ALA A 1 114 ? 9.696 4.332 -9.207 1.00 83.56 114 ALA A O 1
ATOM 920 N N . LYS A 1 115 ? 11.770 3.757 -9.878 1.00 82.25 115 LYS A N 1
ATOM 921 C CA . LYS A 1 115 ? 12.205 3.185 -8.590 1.00 82.25 115 LYS A CA 1
ATOM 922 C C . LYS A 1 115 ? 12.175 4.222 -7.465 1.00 82.25 115 LYS A C 1
ATOM 924 O O . LYS A 1 115 ? 11.747 3.912 -6.357 1.00 82.25 115 LYS A O 1
ATOM 929 N N . HIS A 1 116 ? 12.600 5.450 -7.749 1.00 82.69 116 HIS A N 1
ATOM 930 C CA . HIS A 1 116 ? 12.586 6.522 -6.761 1.00 82.69 116 HIS A CA 1
ATOM 931 C C . HIS A 1 116 ? 11.152 6.977 -6.449 1.00 82.69 116 HIS A C 1
ATOM 933 O O . HIS A 1 116 ? 10.728 6.963 -5.294 1.00 82.69 116 HIS A O 1
ATOM 939 N N . LEU A 1 117 ? 10.362 7.290 -7.482 1.00 83.19 117 LEU A N 1
ATOM 940 C CA . LEU A 1 117 ? 9.002 7.818 -7.338 1.00 83.19 117 LEU A CA 1
ATOM 941 C C . LEU A 1 117 ? 8.024 6.812 -6.725 1.00 83.19 117 LEU A C 1
ATOM 943 O O . LEU A 1 117 ? 7.149 7.206 -5.951 1.00 83.19 117 LEU A O 1
ATOM 947 N N . VAL A 1 118 ? 8.157 5.518 -7.042 1.00 80.25 118 VAL A N 1
ATOM 948 C CA . VAL A 1 118 ? 7.271 4.481 -6.488 1.00 80.25 118 VAL A CA 1
ATOM 949 C C . VAL A 1 118 ? 7.412 4.363 -4.972 1.00 80.25 118 VAL A C 1
ATOM 951 O O . VAL A 1 118 ? 6.449 4.011 -4.301 1.00 80.25 118 VAL A O 1
ATOM 954 N N . TYR A 1 119 ? 8.591 4.680 -4.438 1.00 80.38 119 TYR A N 1
ATOM 955 C CA . TYR A 1 119 ? 8.877 4.657 -3.011 1.00 80.38 119 TYR A CA 1
ATOM 956 C C . TYR A 1 119 ? 8.570 6.009 -2.364 1.00 80.38 119 TYR A C 1
ATOM 958 O O . TYR A 1 119 ? 7.828 6.092 -1.389 1.00 80.38 119 TYR A O 1
ATOM 966 N N . GLN A 1 120 ? 9.115 7.087 -2.923 1.00 82.56 120 GLN A N 1
ATOM 967 C CA . GLN A 1 120 ? 9.066 8.409 -2.313 1.00 82.56 120 GLN A CA 1
ATOM 968 C C . GLN A 1 120 ? 7.635 8.945 -2.219 1.00 82.56 120 GLN A C 1
ATOM 970 O O . GLN A 1 120 ? 7.244 9.463 -1.176 1.00 82.56 120 GLN A O 1
ATOM 975 N N . VAL A 1 121 ? 6.836 8.798 -3.281 1.00 83.69 121 VAL A N 1
ATOM 976 C CA . VAL A 1 121 ? 5.505 9.414 -3.350 1.00 83.69 121 VAL A CA 1
ATOM 977 C C . VAL A 1 121 ? 4.546 8.826 -2.309 1.00 83.69 121 VAL A C 1
ATOM 979 O O . VAL A 1 121 ? 3.929 9.621 -1.598 1.00 83.69 121 VAL A O 1
ATOM 982 N N . PRO A 1 122 ? 4.384 7.489 -2.161 1.00 80.31 122 PRO A N 1
ATOM 983 C CA . PRO A 1 122 ? 3.563 6.943 -1.079 1.00 80.31 122 PRO A CA 1
ATOM 984 C C . PRO A 1 122 ? 4.025 7.389 0.307 1.00 80.31 122 PRO A C 1
ATOM 986 O O . PRO A 1 122 ? 3.188 7.791 1.105 1.00 80.31 122 PRO A O 1
ATOM 989 N N . ILE A 1 123 ? 5.33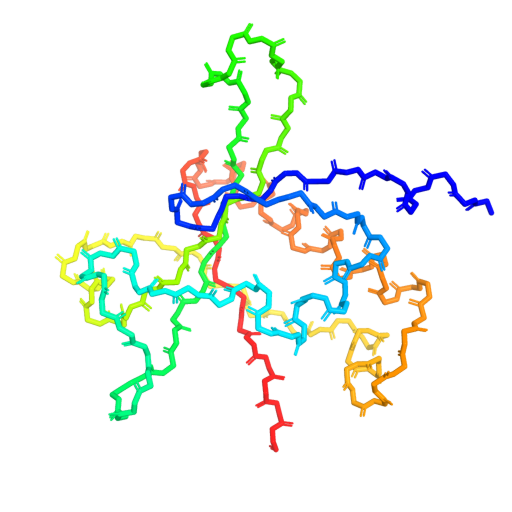6 7.366 0.574 1.00 82.88 123 ILE A N 1
ATOM 990 C CA . ILE A 1 123 ? 5.881 7.717 1.891 1.00 82.88 123 ILE A CA 1
ATOM 991 C C . ILE A 1 123 ? 5.631 9.192 2.212 1.00 82.88 123 ILE A C 1
ATOM 993 O O . ILE A 1 123 ? 5.115 9.504 3.278 1.00 82.88 123 ILE A O 1
ATOM 997 N N . GLN A 1 124 ? 5.909 10.104 1.279 1.00 85.88 124 GLN A N 1
ATOM 998 C CA . GLN A 1 124 ? 5.637 11.532 1.470 1.00 85.88 124 GLN A CA 1
ATOM 999 C C . GLN A 1 124 ? 4.140 11.821 1.618 1.00 85.88 124 GLN A C 1
ATOM 1001 O O . GLN A 1 124 ? 3.753 12.627 2.461 1.00 85.88 124 GLN A O 1
ATOM 1006 N N . SER A 1 125 ? 3.295 11.146 0.831 1.00 85.25 125 SER A N 1
ATOM 1007 C CA . SER A 1 125 ? 1.838 11.297 0.937 1.00 85.25 125 SER A CA 1
ATOM 1008 C C . SER A 1 125 ? 1.329 10.818 2.294 1.00 85.25 125 SER A C 1
ATOM 1010 O O . SER A 1 125 ? 0.458 11.450 2.880 1.00 85.25 125 SER A O 1
ATOM 1012 N N . LEU A 1 126 ? 1.890 9.720 2.800 1.00 86.31 126 LEU A N 1
ATOM 1013 C CA . LEU A 1 126 ? 1.566 9.171 4.107 1.00 86.31 126 LEU A CA 1
ATOM 1014 C C . LEU A 1 126 ? 2.011 10.106 5.231 1.00 86.31 126 LEU A C 1
ATOM 1016 O O . LEU A 1 126 ? 1.200 10.427 6.086 1.00 86.31 126 LEU A O 1
ATOM 1020 N N . MET A 1 127 ? 3.240 10.627 5.184 1.00 85.69 127 MET A N 1
ATOM 1021 C CA . MET A 1 127 ? 3.719 11.618 6.156 1.00 85.69 127 MET A CA 1
ATOM 1022 C C . MET A 1 127 ? 2.832 12.870 6.182 1.00 85.69 127 MET A C 1
ATOM 1024 O O . MET A 1 127 ? 2.460 13.331 7.257 1.00 85.69 127 MET A O 1
ATOM 1028 N N . ALA A 1 128 ? 2.441 13.392 5.015 1.00 87.19 128 ALA A N 1
ATOM 1029 C CA . ALA A 1 128 ? 1.541 14.542 4.927 1.00 87.19 128 ALA A CA 1
ATOM 1030 C C . ALA A 1 128 ? 0.124 14.227 5.441 1.00 87.19 128 ALA A C 1
ATOM 1032 O O . ALA A 1 128 ? -0.517 15.073 6.063 1.00 87.19 128 ALA A O 1
ATOM 1033 N N . ALA A 1 129 ? -0.376 13.013 5.194 1.00 86.38 129 ALA A N 1
ATOM 1034 C CA . ALA A 1 129 ? -1.658 12.570 5.728 1.00 86.38 129 ALA A CA 1
ATOM 1035 C C . ALA A 1 129 ? -1.601 12.432 7.257 1.00 86.38 129 ALA A C 1
ATOM 1037 O O . ALA A 1 129 ? -2.509 12.898 7.935 1.00 86.38 129 ALA A O 1
ATOM 1038 N N . MET A 1 130 ? -0.515 11.876 7.798 1.00 87.56 130 MET A N 1
ATOM 1039 C CA . MET A 1 130 ? -0.320 11.721 9.239 1.00 87.56 130 MET A CA 1
ATOM 1040 C C . MET A 1 130 ? -0.209 13.064 9.965 1.00 87.56 130 MET A C 1
ATOM 1042 O O . MET A 1 130 ? -0.794 13.224 11.031 1.00 87.56 130 MET A O 1
ATOM 1046 N N . ASP A 1 131 ? 0.480 14.043 9.372 1.00 87.00 131 ASP A N 1
ATOM 1047 C CA . ASP A 1 131 ? 0.565 15.411 9.904 1.00 87.00 131 ASP A CA 1
ATOM 1048 C C . ASP A 1 131 ? -0.822 16.069 10.021 1.00 87.00 131 ASP A C 1
ATOM 1050 O O . ASP A 1 131 ? -1.121 16.769 10.986 1.00 87.00 131 ASP A O 1
ATOM 1054 N N . LYS A 1 132 ? -1.711 15.791 9.060 1.00 88.25 132 LYS A N 1
ATOM 1055 C CA . LYS A 1 132 ? -3.051 16.384 9.008 1.00 88.25 132 LYS A CA 1
ATOM 1056 C C . LYS A 1 132 ? -4.107 15.633 9.822 1.00 88.25 132 LYS A C 1
ATOM 1058 O O . LYS A 1 132 ? -5.018 16.269 10.350 1.00 88.25 132 LYS A O 1
ATOM 1063 N N . PHE A 1 133 ? -4.045 14.304 9.851 1.00 87.31 133 PHE A N 1
ATOM 1064 C CA . PHE A 1 133 ? -5.129 13.447 10.344 1.00 87.31 133 PHE A CA 1
ATOM 1065 C C . PHE A 1 133 ? -4.751 12.597 11.566 1.00 87.31 133 PHE A C 1
ATOM 1067 O O . PHE A 1 133 ? -5.654 12.067 12.204 1.00 87.31 133 PHE A O 1
ATOM 1074 N N . GLY A 1 134 ? -3.467 12.516 11.932 1.00 86.62 134 GLY A N 1
ATOM 1075 C CA . GLY A 1 134 ? -2.980 11.756 13.089 1.00 86.62 134 GLY A CA 1
ATOM 1076 C C . GLY A 1 134 ? -2.005 10.632 12.724 1.00 86.62 134 GLY A C 1
ATOM 1077 O O . GLY A 1 134 ? -1.946 10.171 11.584 1.00 86.62 134 GLY A O 1
ATOM 1078 N N . LEU A 1 135 ? -1.220 10.170 13.703 1.00 84.12 135 LEU A N 1
ATOM 1079 C CA . LEU A 1 135 ? -0.174 9.152 13.504 1.00 84.12 135 LEU A CA 1
ATOM 1080 C C . LEU A 1 135 ? -0.718 7.754 13.159 1.00 84.12 135 LEU A C 1
ATOM 1082 O O . LEU A 1 135 ? 0.011 6.920 12.634 1.00 84.12 135 LEU A O 1
ATOM 1086 N N . ASP A 1 136 ? -1.988 7.495 13.432 1.00 84.56 136 ASP A N 1
ATOM 1087 C CA . ASP A 1 136 ? -2.707 6.262 13.107 1.00 84.56 136 ASP A CA 1
ATOM 1088 C C . ASP A 1 136 ? -3.298 6.267 11.687 1.00 84.56 136 ASP A C 1
ATOM 1090 O O . ASP A 1 136 ? -3.950 5.307 11.279 1.00 84.56 136 ASP A O 1
ATOM 1094 N N . THR A 1 137 ? -3.046 7.325 10.907 1.00 87.94 137 THR A N 1
ATOM 1095 C CA . THR A 1 137 ? -3.587 7.459 9.554 1.00 87.94 137 THR A CA 1
ATOM 1096 C C . THR A 1 137 ? -3.109 6.337 8.641 1.00 87.94 137 THR A C 1
ATOM 1098 O O . THR A 1 137 ? -1.916 6.171 8.373 1.00 87.94 137 THR A O 1
ATOM 1101 N N . GLU A 1 138 ? -4.077 5.624 8.073 1.00 90.19 138 GLU A N 1
ATOM 1102 C CA . GLU A 1 138 ? -3.859 4.689 6.984 1.00 90.19 138 GLU A CA 1
ATOM 1103 C C . GLU A 1 138 ? -4.207 5.335 5.640 1.00 90.19 138 GLU A C 1
ATOM 1105 O O . GLU A 1 138 ? -5.231 6.006 5.507 1.00 90.19 138 GLU A O 1
ATOM 1110 N N . ILE A 1 139 ? -3.394 5.100 4.611 1.00 86.88 139 ILE A N 1
ATOM 1111 C CA . ILE A 1 139 ? -3.707 5.516 3.239 1.00 86.88 139 ILE A CA 1
ATOM 1112 C C . ILE A 1 139 ? -4.027 4.300 2.378 1.00 86.88 139 ILE A C 1
ATOM 1114 O O . ILE A 1 139 ? -3.301 3.308 2.385 1.00 86.88 139 ILE A O 1
ATOM 1118 N N . TRP A 1 140 ? -5.085 4.381 1.578 1.00 81.44 140 TRP A N 1
ATOM 1119 C CA . TRP A 1 140 ? -5.288 3.463 0.462 1.00 81.44 140 TRP A CA 1
ATOM 1120 C C . TRP A 1 140 ? -4.780 4.109 -0.814 1.00 81.44 140 TRP A C 1
ATOM 1122 O O . TRP A 1 140 ? -5.192 5.216 -1.173 1.00 81.44 140 TRP A O 1
ATOM 1132 N N . ARG A 1 141 ? -3.923 3.387 -1.538 1.00 70.44 141 ARG A N 1
ATOM 1133 C CA . ARG A 1 141 ? -3.555 3.750 -2.903 1.00 70.44 141 ARG A CA 1
ATOM 1134 C C . ARG A 1 141 ? -4.092 2.694 -3.855 1.00 70.44 141 ARG A C 1
ATOM 1136 O O . ARG A 1 141 ? -3.719 1.526 -3.772 1.00 70.44 141 ARG A O 1
ATOM 1143 N N . ILE A 1 142 ? -4.957 3.120 -4.771 1.00 53.09 142 ILE A N 1
ATOM 1144 C CA . ILE A 1 142 ? -5.552 2.247 -5.782 1.00 53.09 142 ILE A CA 1
ATOM 1145 C C . ILE A 1 142 ? -4.428 1.608 -6.606 1.00 53.09 142 ILE A C 1
ATOM 1147 O O . ILE A 1 142 ? -3.641 2.305 -7.256 1.00 53.09 142 ILE A O 1
ATOM 1151 N N . ARG A 1 143 ? -4.374 0.268 -6.608 1.00 53.69 143 ARG A N 1
ATOM 1152 C CA . ARG A 1 143 ? -3.711 -0.499 -7.668 1.00 53.69 143 ARG A CA 1
ATOM 1153 C C . ARG A 1 143 ? -4.450 -0.099 -8.944 1.00 53.69 143 ARG A C 1
ATOM 1155 O O . ARG A 1 143 ? -5.563 -0.554 -9.173 1.00 53.69 143 ARG A O 1
ATOM 1162 N N . SER A 1 144 ? -3.897 0.807 -9.743 1.00 38.53 144 SER A N 1
ATOM 1163 C CA . SER A 1 144 ? -4.395 1.029 -11.102 1.00 38.53 144 SER A CA 1
ATOM 1164 C C . SER A 1 144 ? -3.943 -0.167 -11.927 1.00 38.53 144 SER A C 1
ATOM 1166 O O . SER A 1 144 ? -2.982 -0.110 -12.686 1.00 38.53 144 SER A O 1
ATOM 1168 N N . SER A 1 145 ? -4.619 -1.296 -11.729 1.00 36.69 145 SER A N 1
ATOM 1169 C CA . SER A 1 145 ? -4.802 -2.259 -12.797 1.00 36.69 145 SER A CA 1
ATOM 1170 C C . SER A 1 145 ? -5.683 -1.567 -13.833 1.00 36.69 145 SER A C 1
ATOM 1172 O O . SER A 1 145 ? -6.904 -1.686 -13.804 1.00 36.69 145 SER A O 1
ATOM 1174 N N . CYS A 1 146 ? -5.063 -0.769 -14.698 1.00 30.44 146 CYS A N 1
ATOM 1175 C CA . CYS A 1 146 ? -5.648 -0.485 -15.996 1.00 30.44 146 CYS A CA 1
ATOM 1176 C C . CYS A 1 146 ? -5.409 -1.744 -16.835 1.00 30.44 146 CYS A C 1
ATOM 1178 O O . CYS A 1 146 ? -4.356 -1.885 -17.456 1.00 30.44 146 CYS A O 1
ATOM 1180 N N . THR A 1 147 ? -6.328 -2.702 -16.719 1.00 30.83 147 THR A N 1
ATOM 1181 C CA . THR A 1 147 ? -6.639 -3.617 -17.824 1.00 30.83 147 THR A CA 1
ATOM 1182 C C . THR A 1 147 ? -7.261 -2.843 -18.966 1.00 30.83 147 THR A C 1
ATOM 1184 O O . THR A 1 147 ? -8.108 -1.973 -18.655 1.00 30.83 147 THR A O 1
#

Foldseek 3Di:
DCPQQADWAWEAQQPDIDIDGLQCLLVCVLDCVSPAAANQPRHHPPPDDDFWQKKWAWDAPPVPPVCRHHIHIYIGTHDPVRCVVVVPDAAEDPDDQDPQLVCCSVVVNDDPVNSCRVPV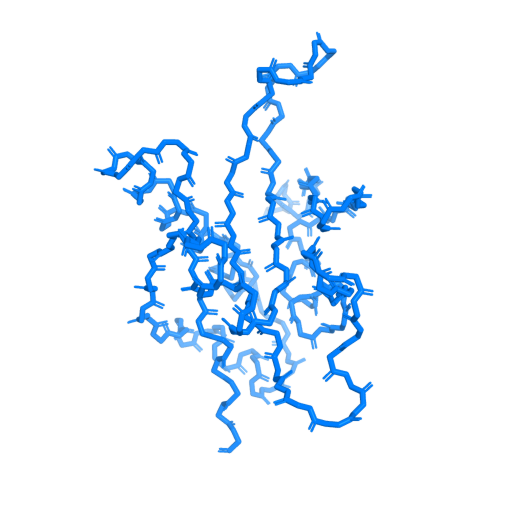VVVVVNVVCCVVPHRSHIYTYDPPPPD

pLDDT: mean 78.23, std 14.05, range [30.44, 95.75]

Secondary structure (DSSP, 8-state):
--TTTT-EEEEEETTEEEEEEHHHHHHHHHTGGG----TTT---STTTT---EEEEEEEETTS-TT-TTPEEEEEEEE-HHHHHHTT---EEE--PPPHHHHHHHHH----HHHHHHHHHHHHHHHHHHHHHH-TT--EEE------